Protein AF-A0A957EVE5-F1 (afdb_monomer_lite)

pLDDT: mean 90.74, std 6.93, range [56.88, 97.19]

Structure (mmCIF, N/CA/C/O backbone):
data_AF-A0A957EVE5-F1
#
_entry.id   AF-A0A957EVE5-F1
#
loop_
_atom_site.group_PDB
_atom_site.id
_atom_site.type_symbol
_atom_site.label_atom_id
_atom_site.label_alt_id
_atom_site.label_comp_id
_atom_site.label_asym_id
_atom_site.label_entity_id
_atom_site.label_seq_id
_atom_site.pdbx_PDB_ins_code
_atom_site.Cartn_x
_atom_site.Cartn_y
_atom_site.Cartn_z
_atom_site.occupancy
_atom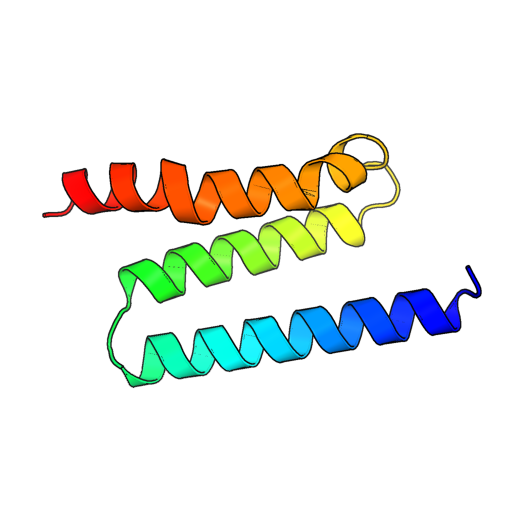_site.B_iso_or_equiv
_atom_site.auth_seq_id
_atom_site.auth_comp_id
_atom_site.auth_asym_id
_atom_site.auth_atom_id
_atom_site.pdbx_PDB_model_num
ATOM 1 N N . MET A 1 1 ? -20.215 1.561 13.974 1.00 56.88 1 MET A N 1
ATOM 2 C CA . MET A 1 1 ? -20.052 0.564 12.888 1.00 56.88 1 MET A CA 1
ATOM 3 C C . MET A 1 1 ? -20.182 -0.820 13.488 1.00 56.88 1 MET A C 1
ATOM 5 O O . MET A 1 1 ? -19.498 -1.092 14.469 1.00 56.88 1 MET A O 1
ATOM 9 N N . SER A 1 2 ? -21.058 -1.673 12.952 1.00 78.69 2 SER A N 1
ATOM 10 C CA . SER A 1 2 ? -21.109 -3.074 13.377 1.00 78.69 2 SER A CA 1
ATOM 11 C C . SER A 1 2 ? -19.767 -3.754 13.047 1.00 78.69 2 SER A C 1
ATOM 13 O O . SER A 1 2 ? -19.175 -3.460 12.002 1.00 78.69 2 SER A O 1
ATOM 15 N N . PRO A 1 3 ? -19.243 -4.633 13.919 1.00 77.38 3 PRO A N 1
ATOM 16 C CA . PRO A 1 3 ? -17.954 -5.298 13.700 1.00 77.38 3 PRO A CA 1
ATOM 17 C C . PRO A 1 3 ? -17.900 -6.069 12.369 1.00 77.38 3 PRO A C 1
ATOM 19 O O . PRO A 1 3 ? -16.849 -6.121 11.736 1.00 77.38 3 PRO A O 1
ATOM 22 N N . PHE A 1 4 ? -19.046 -6.566 11.894 1.00 82.19 4 PHE A N 1
ATOM 23 C CA . PHE A 1 4 ? -19.201 -7.228 10.597 1.00 82.19 4 PHE A CA 1
ATOM 24 C C . PHE A 1 4 ? -18.941 -6.305 9.401 1.00 82.19 4 PHE A C 1
ATOM 26 O O . PHE A 1 4 ? -18.216 -6.679 8.484 1.00 82.19 4 PHE A O 1
ATOM 33 N N . LEU A 1 5 ? -19.466 -5.075 9.421 1.00 82.94 5 LEU 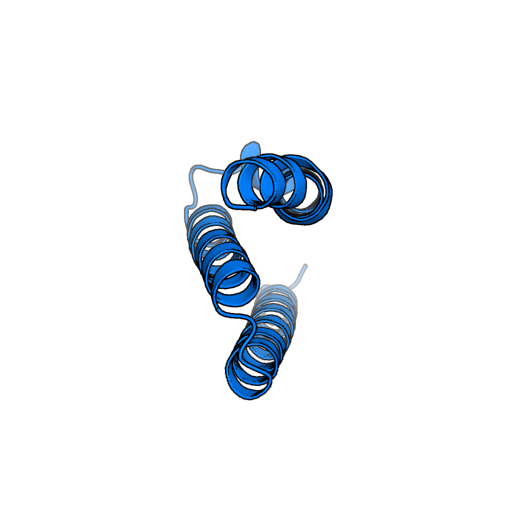A N 1
ATOM 34 C CA . LEU A 1 5 ? -19.300 -4.128 8.314 1.00 82.94 5 LEU A CA 1
ATOM 35 C C . LEU A 1 5 ? -17.832 -3.712 8.145 1.00 82.94 5 LEU A C 1
ATOM 37 O O . LEU A 1 5 ? -17.334 -3.580 7.031 1.00 82.94 5 LEU A O 1
ATOM 41 N N . ARG A 1 6 ? -17.117 -3.564 9.267 1.00 82.00 6 ARG A N 1
ATOM 42 C CA . ARG A 1 6 ? -15.675 -3.289 9.271 1.00 82.00 6 ARG A CA 1
ATOM 43 C C . ARG A 1 6 ? -14.878 -4.428 8.633 1.00 82.00 6 ARG A C 1
ATOM 45 O O . ARG A 1 6 ? -13.924 -4.158 7.911 1.00 82.00 6 ARG A O 1
ATOM 52 N N . LEU A 1 7 ? -15.258 -5.675 8.910 1.00 84.88 7 LEU A N 1
ATOM 53 C CA . LEU A 1 7 ? -14.578 -6.853 8.377 1.00 84.88 7 LEU A CA 1
ATOM 54 C C . LEU A 1 7 ? -14.793 -6.989 6.864 1.00 84.88 7 LEU A C 1
ATOM 56 O O . LEU A 1 7 ? -13.838 -7.229 6.134 1.00 84.88 7 LEU A O 1
ATOM 60 N N . ILE A 1 8 ? -16.024 -6.767 6.393 1.00 89.81 8 ILE A N 1
ATOM 61 C CA . ILE A 1 8 ? -16.361 -6.804 4.962 1.00 89.81 8 ILE A CA 1
ATOM 62 C C . ILE A 1 8 ? -15.579 -5.737 4.192 1.00 89.81 8 ILE A C 1
ATOM 64 O O . ILE A 1 8 ? -15.003 -6.039 3.152 1.00 89.81 8 ILE A O 1
ATOM 68 N N . LEU A 1 9 ? -15.517 -4.507 4.712 1.00 85.81 9 LEU A N 1
ATOM 69 C CA . LEU A 1 9 ? -14.759 -3.426 4.077 1.00 85.81 9 LEU A CA 1
ATOM 70 C C . LEU A 1 9 ? -13.262 -3.739 4.005 1.00 85.81 9 LEU A C 1
ATOM 72 O O . LEU A 1 9 ? -12.659 -3.519 2.962 1.00 85.81 9 LEU A O 1
ATOM 76 N N . LEU A 1 10 ? -12.679 -4.280 5.079 1.00 86.81 10 LEU A N 1
ATOM 77 C CA . LEU A 1 10 ? -11.281 -4.721 5.085 1.00 86.81 10 LEU A CA 1
ATOM 78 C C . LEU A 1 10 ? -11.026 -5.786 4.013 1.00 86.81 10 LEU A C 1
ATOM 80 O O . LEU A 1 10 ? -10.143 -5.612 3.181 1.00 86.81 10 LEU A O 1
ATOM 84 N N . LEU A 1 11 ? -11.852 -6.835 3.979 1.00 90.38 11 LEU A N 1
ATOM 85 C CA . LEU A 1 11 ? -11.713 -7.925 3.012 1.00 90.38 11 LEU A CA 1
ATOM 86 C C . LEU A 1 11 ? -11.871 -7.450 1.566 1.00 90.38 11 LEU A C 1
ATOM 88 O O . LEU A 1 11 ? -11.113 -7.876 0.697 1.00 90.38 11 LEU A O 1
ATOM 92 N N . ALA A 1 12 ? -12.830 -6.564 1.295 1.00 92.44 12 ALA A N 1
ATOM 93 C CA . ALA A 1 12 ? -13.023 -6.000 -0.037 1.00 92.44 12 ALA A CA 1
ATOM 94 C C . ALA A 1 12 ? -11.797 -5.190 -0.489 1.00 92.44 12 ALA A C 1
ATOM 96 O O . ALA A 1 12 ? -11.359 -5.309 -1.637 1.00 92.44 12 ALA A O 1
ATOM 97 N N . LEU A 1 13 ? -11.219 -4.400 0.419 1.00 89.56 13 LEU A N 1
ATOM 98 C CA . LEU A 1 13 ? -10.064 -3.550 0.137 1.00 89.56 13 LEU A CA 1
ATOM 99 C C . LEU A 1 13 ? -8.803 -4.390 -0.104 1.00 89.56 13 LEU A C 1
ATOM 101 O O . LEU A 1 13 ? -8.128 -4.192 -1.114 1.00 89.56 13 LEU A O 1
ATOM 105 N N . ASP A 1 14 ? -8.550 -5.388 0.747 1.00 91.94 14 ASP A N 1
ATOM 106 C CA . ASP A 1 14 ? -7.430 -6.321 0.580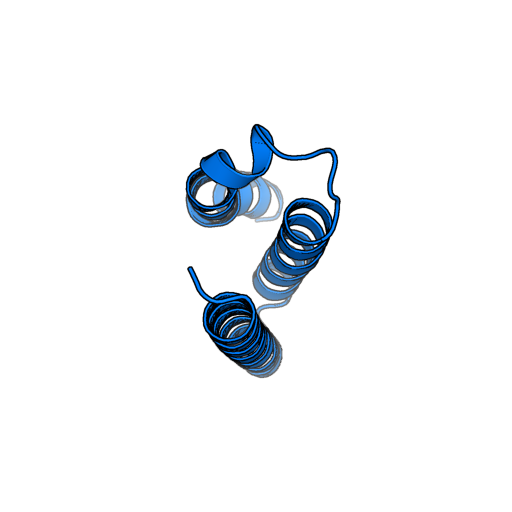 1.00 91.94 14 ASP A CA 1
ATOM 107 C C . ASP A 1 14 ? -7.565 -7.148 -0.701 1.00 91.94 14 ASP A C 1
ATOM 109 O O . ASP A 1 14 ? -6.606 -7.268 -1.459 1.00 91.94 14 ASP A O 1
ATOM 113 N N . THR A 1 15 ? -8.762 -7.660 -1.007 1.00 95.19 15 THR A N 1
ATOM 114 C CA . THR A 1 15 ? -8.996 -8.440 -2.236 1.00 95.19 15 THR A CA 1
ATOM 115 C C . THR A 1 15 ? -8.728 -7.596 -3.482 1.00 95.19 15 THR A C 1
ATOM 117 O O . THR A 1 15 ? -8.076 -8.056 -4.420 1.00 95.19 15 THR A O 1
ATOM 120 N N . THR A 1 16 ? -9.176 -6.337 -3.481 1.00 93.88 16 THR A N 1
ATOM 121 C CA . THR A 1 16 ? -8.945 -5.400 -4.592 1.00 93.88 16 THR A CA 1
ATOM 122 C C . THR A 1 16 ? -7.457 -5.099 -4.760 1.00 93.88 16 THR A C 1
ATOM 124 O O . THR A 1 16 ? -6.942 -5.106 -5.879 1.00 93.88 16 THR A O 1
ATOM 127 N N . ALA A 1 17 ? -6.743 -4.873 -3.658 1.00 93.75 17 ALA A N 1
ATOM 128 C CA . ALA A 1 17 ? -5.323 -4.555 -3.694 1.00 93.75 17 ALA A CA 1
ATOM 129 C C . ALA A 1 17 ? -4.456 -5.761 -4.102 1.00 93.75 17 ALA A C 1
ATOM 131 O O . ALA A 1 17 ? -3.523 -5.605 -4.890 1.00 93.75 17 ALA A O 1
ATOM 132 N N . VAL A 1 18 ? -4.800 -6.974 -3.659 1.00 96.06 18 VAL A N 1
ATOM 133 C CA . VAL A 1 18 ? -4.151 -8.217 -4.109 1.00 96.06 18 VAL A CA 1
ATOM 134 C C . VAL A 1 18 ? -4.413 -8.466 -5.596 1.00 96.06 18 VAL A C 1
ATOM 136 O O . VAL A 1 18 ? -3.485 -8.800 -6.332 1.00 96.06 18 VAL A O 1
ATOM 139 N N . TYR A 1 19 ? -5.643 -8.249 -6.072 1.00 96.81 19 TYR A N 1
ATOM 140 C CA . TYR A 1 19 ? -5.961 -8.347 -7.499 1.00 96.81 19 TYR A CA 1
ATOM 141 C C . TYR A 1 19 ? -5.136 -7.361 -8.340 1.00 96.81 19 TYR A C 1
ATOM 143 O O . TYR A 1 19 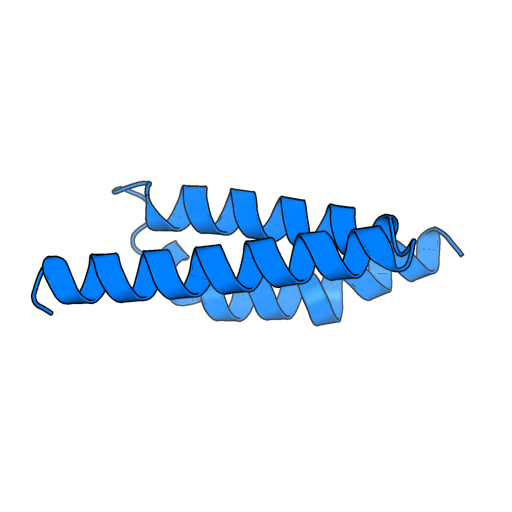? -4.564 -7.741 -9.366 1.00 96.81 19 TYR A O 1
ATOM 151 N N . PHE A 1 20 ? -5.022 -6.108 -7.887 1.00 94.75 20 PHE A N 1
ATOM 152 C CA . PHE A 1 20 ? -4.184 -5.104 -8.538 1.00 94.75 20 PHE A CA 1
ATOM 153 C C . PHE A 1 20 ? -2.711 -5.533 -8.572 1.00 94.75 20 PHE A C 1
ATOM 155 O O . PHE A 1 20 ? -2.090 -5.486 -9.633 1.00 94.75 20 PHE A O 1
ATOM 162 N N . LEU A 1 21 ? -2.174 -6.042 -7.459 1.00 96.50 21 LEU A N 1
ATOM 163 C CA . LEU A 1 21 ? -0.802 -6.544 -7.382 1.00 96.50 21 LEU A CA 1
ATOM 164 C C . LEU A 1 21 ? -0.535 -7.655 -8.412 1.00 96.50 21 LEU A C 1
ATOM 166 O O . LEU A 1 21 ? 0.444 -7.581 -9.154 1.00 96.50 21 LEU A O 1
ATOM 170 N N . ILE A 1 22 ? -1.428 -8.647 -8.508 1.00 97.19 22 ILE A N 1
ATOM 171 C CA . ILE A 1 22 ? -1.325 -9.736 -9.494 1.00 97.19 22 ILE A CA 1
ATOM 172 C C . ILE A 1 22 ? -1.316 -9.172 -10.919 1.00 97.19 22 ILE A C 1
ATOM 174 O O . ILE A 1 22 ? -0.526 -9.615 -11.756 1.00 97.19 22 ILE A O 1
ATOM 178 N N . ARG A 1 23 ? -2.154 -8.167 -11.206 1.00 97.06 23 ARG A N 1
ATOM 179 C CA . ARG A 1 23 ? -2.183 -7.530 -12.526 1.00 97.06 23 ARG A CA 1
ATOM 180 C C . ARG A 1 23 ? -0.892 -6.804 -12.863 1.00 97.06 23 ARG A C 1
ATOM 182 O O . ARG A 1 23 ? -0.359 -7.019 -13.949 1.00 97.06 23 ARG A O 1
ATOM 189 N N . VAL A 1 24 ? -0.365 -6.007 -11.942 1.00 96.19 24 VAL A N 1
ATOM 190 C CA . VAL A 1 24 ? 0.897 -5.279 -12.136 1.00 96.19 24 VAL A CA 1
ATOM 191 C C . VAL A 1 24 ? 2.057 -6.250 -12.387 1.00 96.19 24 VAL A C 1
ATOM 193 O O . VAL A 1 24 ? 2.847 -6.029 -13.304 1.00 96.19 24 VAL A O 1
ATOM 196 N N . ILE A 1 25 ? 2.107 -7.365 -11.650 1.00 96.81 25 ILE A N 1
ATOM 197 C CA . ILE A 1 25 ? 3.089 -8.436 -11.872 1.00 96.81 25 ILE A CA 1
ATOM 198 C C . ILE A 1 25 ? 2.907 -9.063 -13.260 1.00 96.81 25 ILE A C 1
ATOM 200 O O . ILE A 1 25 ? 3.887 -9.233 -13.979 1.00 96.81 25 ILE A O 1
ATOM 204 N N . SER A 1 26 ? 1.668 -9.354 -13.675 1.00 96.19 26 SER A N 1
ATOM 205 C CA . SER A 1 26 ? 1.391 -9.959 -14.987 1.00 96.19 26 SER A CA 1
ATOM 206 C C . SER A 1 26 ? 1.810 -9.084 -16.173 1.00 96.19 26 SER A C 1
ATOM 208 O O . SER A 1 26 ? 2.117 -9.607 -17.239 1.00 96.19 26 SER A O 1
ATOM 210 N N . PHE A 1 27 ? 1.861 -7.763 -15.984 1.00 95.62 27 PHE A N 1
ATOM 211 C CA . PHE A 1 27 ? 2.338 -6.814 -16.989 1.00 95.62 27 PHE A CA 1
ATOM 212 C C . PHE A 1 27 ? 3.859 -6.578 -16.943 1.00 95.62 27 PHE A C 1
ATOM 214 O O . PHE A 1 27 ? 4.377 -5.816 -17.752 1.00 95.62 27 PHE A O 1
ATOM 221 N N . GLY A 1 28 ? 4.585 -7.220 -16.020 1.00 93.50 28 GLY A N 1
ATOM 222 C CA . GLY A 1 28 ? 6.042 -7.098 -15.898 1.00 93.50 28 GLY A CA 1
ATOM 223 C C . GLY A 1 28 ? 6.525 -5.834 -15.179 1.00 93.50 28 GLY A C 1
ATOM 224 O O . GLY A 1 28 ? 7.724 -5.565 -15.148 1.00 93.50 28 GLY A O 1
ATOM 225 N N . TYR A 1 29 ? 5.628 -5.055 -14.564 1.00 93.38 29 TYR A N 1
ATOM 226 C CA . TYR A 1 29 ? 5.979 -3.830 -13.836 1.00 93.38 29 TYR A CA 1
ATOM 227 C C . TYR A 1 29 ? 6.480 -4.136 -12.414 1.00 93.38 29 TYR A C 1
ATOM 229 O O . TYR A 1 29 ? 5.849 -3.783 -11.415 1.00 93.38 29 TYR A O 1
ATOM 237 N N . TYR A 1 30 ? 7.633 -4.796 -12.307 1.00 92.00 30 TYR A N 1
ATOM 238 C CA . TYR A 1 30 ? 8.177 -5.256 -11.025 1.00 92.00 30 TYR A CA 1
ATOM 239 C C . TYR A 1 30 ? 8.427 -4.145 -9.984 1.00 92.00 30 TYR A C 1
ATOM 241 O O . TYR A 1 30 ? 8.082 -4.368 -8.821 1.00 92.00 30 TYR A O 1
ATOM 249 N N . PRO A 1 31 ? 8.938 -2.942 -10.334 1.00 92.75 31 PRO A N 1
ATOM 250 C CA . PRO A 1 31 ? 9.131 -1.872 -9.348 1.00 92.75 31 PRO A CA 1
ATOM 251 C C . PRO A 1 31 ? 7.815 -1.389 -8.722 1.00 92.75 31 PRO A C 1
ATOM 253 O O . PRO A 1 31 ? 7.721 -1.223 -7.504 1.00 92.75 31 PRO A O 1
ATOM 256 N N . LEU A 1 32 ? 6.769 -1.225 -9.539 1.00 93.62 32 LEU A N 1
ATOM 257 C CA . LEU A 1 32 ? 5.441 -0.830 -9.069 1.00 93.62 32 LEU A CA 1
ATOM 258 C C . LEU A 1 32 ? 4.793 -1.936 -8.230 1.00 93.62 32 LEU A C 1
ATOM 260 O O . LEU A 1 32 ? 4.147 -1.646 -7.221 1.00 93.62 32 LEU A O 1
ATOM 264 N N . ALA A 1 33 ? 4.985 -3.201 -8.616 1.00 95.75 33 ALA A N 1
ATOM 265 C CA . ALA A 1 33 ? 4.510 -4.342 -7.844 1.00 95.75 33 ALA A CA 1
ATOM 266 C C . ALA A 1 33 ? 5.160 -4.374 -6.455 1.00 95.75 33 ALA A C 1
ATOM 268 O O . ALA A 1 33 ? 4.458 -4.490 -5.453 1.00 95.75 33 ALA A O 1
ATOM 269 N N . ALA A 1 34 ? 6.482 -4.196 -6.379 1.00 94.88 34 ALA A N 1
ATOM 270 C CA . ALA A 1 34 ? 7.206 -4.146 -5.112 1.00 94.88 34 ALA A CA 1
ATOM 271 C C . ALA A 1 34 ? 6.703 -3.003 -4.216 1.00 94.88 34 ALA A C 1
ATOM 273 O O . ALA A 1 34 ? 6.391 -3.230 -3.047 1.00 94.88 34 ALA A O 1
ATOM 274 N N . ALA A 1 35 ? 6.545 -1.796 -4.768 1.00 95.12 35 ALA A N 1
ATOM 275 C CA . ALA A 1 35 ? 6.032 -0.649 -4.022 1.00 95.12 35 ALA A CA 1
ATOM 276 C C . ALA A 1 35 ? 4.606 -0.893 -3.498 1.00 95.12 35 ALA A C 1
ATOM 278 O O . ALA A 1 35 ? 4.323 -0.669 -2.320 1.00 95.12 35 ALA A O 1
ATOM 279 N N . THR A 1 36 ? 3.724 -1.412 -4.352 1.00 95.12 36 THR A N 1
ATOM 280 C CA . THR A 1 36 ? 2.338 -1.747 -3.997 1.00 95.12 36 THR A CA 1
ATOM 281 C C . THR A 1 36 ? 2.286 -2.807 -2.895 1.00 95.12 36 THR A C 1
ATOM 283 O O . THR A 1 36 ? 1.524 -2.669 -1.940 1.00 95.12 36 THR A O 1
ATOM 286 N N . PHE A 1 37 ? 3.119 -3.848 -2.991 1.00 96.38 37 PHE A N 1
ATOM 287 C CA . PHE A 1 37 ? 3.210 -4.905 -1.986 1.00 96.38 37 PHE A CA 1
ATOM 288 C C . PHE A 1 37 ? 3.664 -4.363 -0.625 1.00 96.38 37 PHE A C 1
ATOM 290 O O . PHE A 1 37 ? 3.051 -4.675 0.396 1.00 96.38 37 PHE A O 1
ATOM 297 N N . ILE A 1 38 ? 4.688 -3.503 -0.606 1.00 96.56 38 ILE A N 1
ATOM 298 C CA . ILE A 1 38 ? 5.168 -2.852 0.622 1.00 96.56 38 ILE A CA 1
ATOM 299 C C . ILE A 1 38 ? 4.041 -2.042 1.267 1.00 96.56 38 ILE A C 1
ATOM 301 O O . ILE A 1 38 ? 3.787 -2.184 2.464 1.00 96.56 38 ILE A O 1
ATOM 305 N N . VAL A 1 39 ? 3.330 -1.230 0.480 1.00 95.50 39 VAL A N 1
ATOM 306 C CA . VAL A 1 39 ? 2.197 -0.441 0.978 1.00 95.50 39 VAL A CA 1
ATOM 307 C C . VAL A 1 39 ? 1.103 -1.346 1.544 1.00 95.50 39 VAL A C 1
ATOM 309 O O . VAL A 1 39 ? 0.638 -1.100 2.655 1.00 95.50 39 VAL A O 1
ATOM 312 N N . LEU A 1 40 ? 0.736 -2.422 0.845 1.00 95.06 40 LEU A N 1
ATOM 313 C CA . LEU A 1 40 ? -0.276 -3.380 1.300 1.00 95.06 40 LEU A CA 1
ATOM 314 C C . LEU A 1 40 ? 0.067 -3.979 2.674 1.00 95.06 40 LEU A C 1
ATOM 316 O O . LEU A 1 40 ? -0.784 -4.014 3.568 1.00 95.06 40 LEU A O 1
ATOM 320 N N . VAL A 1 41 ? 1.319 -4.406 2.860 1.00 95.31 41 VAL A N 1
ATOM 321 C CA . VAL A 1 41 ? 1.808 -4.969 4.127 1.00 95.31 41 VAL A CA 1
ATOM 322 C C . VAL A 1 41 ? 1.760 -3.923 5.243 1.00 95.31 41 VAL A C 1
ATOM 324 O O . VAL A 1 41 ? 1.222 -4.192 6.318 1.00 95.31 41 VAL A O 1
ATOM 327 N N . VAL A 1 42 ? 2.269 -2.713 4.992 1.00 94.12 42 VAL A N 1
ATOM 328 C CA . VAL A 1 42 ? 2.293 -1.623 5.982 1.00 94.12 42 VAL A CA 1
ATOM 329 C C . VAL A 1 42 ? 0.878 -1.228 6.411 1.00 94.12 42 VAL A C 1
ATOM 331 O O . VAL A 1 42 ? 0.610 -1.088 7.606 1.00 94.12 42 VAL A O 1
ATOM 334 N N . VAL A 1 43 ? -0.049 -1.096 5.460 1.00 93.56 43 VAL A N 1
ATOM 335 C CA . VAL A 1 43 ? -1.454 -0.769 5.737 1.00 93.56 43 VAL A CA 1
ATOM 336 C C . VAL A 1 43 ? -2.102 -1.846 6.602 1.00 93.56 43 VAL A C 1
ATOM 338 O O . VAL A 1 43 ? -2.721 -1.514 7.615 1.00 93.56 43 VAL A O 1
ATOM 341 N N . ASN A 1 44 ? -1.910 -3.125 6.267 1.00 92.50 44 ASN A N 1
ATOM 342 C CA . ASN A 1 44 ? -2.420 -4.229 7.0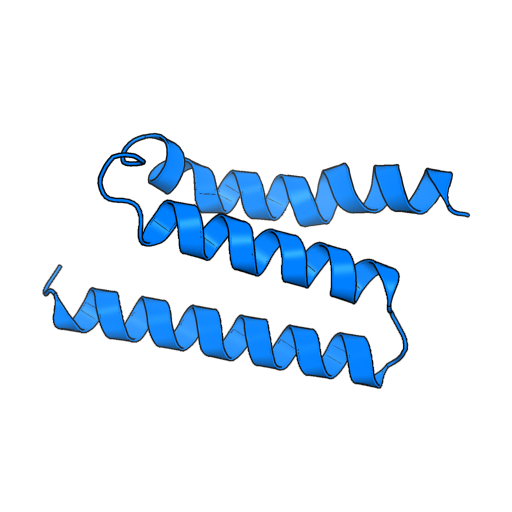78 1.00 92.50 44 ASN A CA 1
ATOM 343 C C . ASN A 1 44 ? -1.869 -4.178 8.507 1.00 92.50 44 ASN A C 1
ATOM 345 O O . ASN A 1 44 ? -2.638 -4.229 9.468 1.00 92.50 44 ASN A O 1
ATOM 349 N N . ILE A 1 45 ? -0.559 -3.974 8.673 1.00 92.69 45 ILE A N 1
ATOM 350 C CA . ILE A 1 45 ? 0.062 -3.829 9.996 1.00 92.69 45 ILE A CA 1
ATOM 351 C C . ILE A 1 45 ? -0.606 -2.694 10.790 1.00 92.69 45 ILE A C 1
ATOM 353 O O . ILE A 1 45 ? -1.017 -2.908 11.931 1.00 92.69 45 ILE A O 1
ATOM 357 N N . ILE A 1 46 ? -0.799 -1.511 10.198 1.00 91.56 46 ILE A N 1
ATOM 358 C CA . ILE A 1 46 ? -1.430 -0.359 10.869 1.00 91.56 46 ILE A CA 1
ATOM 359 C C . ILE A 1 46 ? -2.895 -0.650 11.251 1.00 91.56 46 ILE A C 1
ATOM 361 O O . ILE A 1 46 ? -3.352 -0.318 12.356 1.00 91.56 46 ILE A O 1
ATOM 365 N N . LEU A 1 47 ? -3.658 -1.272 10.351 1.00 87.69 47 LEU A N 1
ATOM 366 C CA . LEU A 1 47 ? -5.082 -1.540 10.559 1.00 87.69 47 LEU A CA 1
ATOM 367 C C . LEU A 1 47 ? -5.329 -2.660 11.578 1.00 87.69 47 LEU A C 1
ATOM 369 O O . LEU A 1 47 ? -6.287 -2.568 12.356 1.00 87.69 47 LEU A O 1
ATOM 373 N N . LEU A 1 48 ? -4.456 -3.670 11.641 1.00 87.00 48 LEU A N 1
ATOM 374 C CA . LEU A 1 48 ? -4.545 -4.768 12.607 1.00 87.00 48 LEU A CA 1
ATOM 375 C C . LEU A 1 48 ? -4.006 -4.361 13.989 1.00 87.00 48 LEU A C 1
ATOM 377 O O . LEU A 1 48 ? -4.577 -4.739 15.017 1.00 87.00 48 LEU A O 1
ATOM 381 N N . HIS A 1 49 ? -2.961 -3.530 14.054 1.00 88.06 49 HIS A N 1
ATOM 382 C CA . HIS A 1 49 ? -2.303 -3.197 15.318 1.00 88.06 49 HIS A CA 1
ATOM 383 C C . HIS A 1 49 ? -3.146 -2.243 16.183 1.00 88.06 49 HIS A C 1
ATOM 385 O O . HIS A 1 49 ? -3.339 -1.075 15.843 1.00 88.06 49 HIS A O 1
ATOM 391 N N . ARG A 1 50 ? -3.666 -2.721 17.328 1.00 77.69 50 ARG A N 1
ATOM 392 C CA . ARG A 1 50 ? -4.621 -1.971 18.183 1.00 77.69 50 ARG A CA 1
ATOM 393 C C . ARG A 1 50 ? -4.081 -0.635 18.708 1.00 77.69 50 ARG A C 1
ATOM 395 O O . ARG A 1 50 ? -4.870 0.284 18.900 1.00 77.69 50 ARG A O 1
ATOM 402 N N . LYS A 1 51 ? -2.763 -0.520 18.911 1.00 80.62 51 LYS A N 1
ATOM 403 C CA . LYS A 1 51 ? -2.105 0.690 19.436 1.00 80.62 51 LYS A CA 1
ATOM 404 C C . LYS A 1 51 ? -1.870 1.781 18.380 1.00 80.62 51 LYS A C 1
ATOM 406 O O . LYS A 1 51 ? -1.566 2.908 18.742 1.00 80.62 51 LYS A O 1
ATOM 411 N N . ALA A 1 52 ? -2.066 1.492 17.091 1.00 79.44 52 ALA A N 1
ATOM 412 C CA . ALA A 1 52 ? -1.827 2.439 15.998 1.00 79.44 52 ALA A CA 1
ATOM 413 C C . ALA A 1 52 ? -3.010 3.400 15.739 1.00 79.44 52 ALA A C 1
ATOM 415 O O . ALA A 1 52 ? -3.209 3.855 14.614 1.00 79.44 52 ALA A O 1
ATOM 416 N N . TYR A 1 53 ? -3.821 3.706 16.761 1.00 77.50 53 TYR A N 1
ATOM 417 C CA . TYR A 1 53 ? -5.058 4.487 16.612 1.00 77.50 53 TYR A CA 1
ATOM 418 C C . TYR A 1 53 ? -4.869 5.851 15.915 1.00 77.50 53 TYR A C 1
ATOM 420 O O . TYR A 1 53 ? -5.691 6.162 15.057 1.00 77.50 53 TYR A O 1
ATOM 428 N N . PRO A 1 54 ? -3.797 6.630 16.182 1.00 85.38 54 PRO A N 1
ATOM 429 C CA . PRO A 1 54 ? -3.549 7.889 15.472 1.00 85.38 54 PRO A CA 1
ATOM 430 C C . PRO A 1 54 ? -3.204 7.674 13.991 1.00 85.38 54 PRO A C 1
ATOM 432 O O . PRO A 1 54 ? -3.753 8.336 13.115 1.00 85.38 54 PRO A O 1
ATOM 435 N N . ILE A 1 55 ? -2.341 6.695 13.701 1.00 89.50 55 ILE A N 1
ATOM 436 C CA . ILE A 1 55 ? -1.821 6.433 12.350 1.00 89.50 55 ILE A CA 1
ATOM 437 C C . ILE A 1 55 ? -2.923 5.900 11.425 1.00 89.50 55 ILE A C 1
ATOM 439 O O . ILE A 1 55 ? -2.913 6.186 10.232 1.00 89.50 55 ILE A O 1
ATOM 443 N N . ARG A 1 56 ? -3.922 5.183 11.957 1.00 87.81 56 ARG A N 1
ATOM 444 C CA . ARG A 1 56 ? -5.059 4.665 11.172 1.00 87.81 56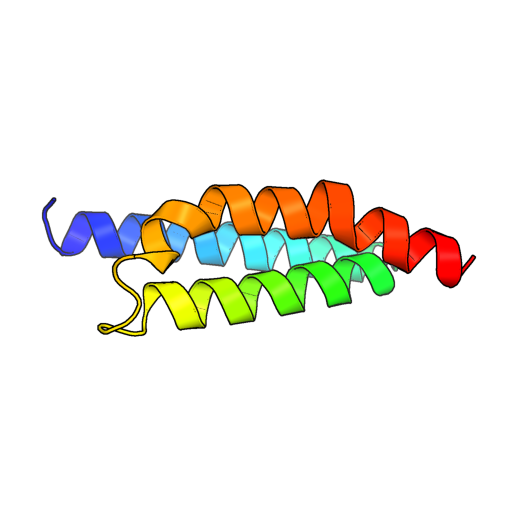 ARG A CA 1
ATOM 445 C C . ARG A 1 56 ? -5.809 5.747 10.396 1.00 87.81 56 ARG A C 1
ATOM 447 O O . ARG A 1 56 ? -6.236 5.485 9.278 1.00 87.81 56 ARG A O 1
ATOM 454 N N . TRP A 1 57 ? -5.929 6.951 10.953 1.00 89.56 57 TRP A N 1
ATOM 455 C CA . TRP A 1 57 ? -6.573 8.084 10.278 1.00 89.56 57 TRP A CA 1
ATOM 456 C C . TRP A 1 57 ? -5.718 8.662 9.149 1.00 89.56 57 TRP A C 1
ATOM 458 O O . TRP A 1 57 ? -6.247 9.241 8.206 1.00 89.56 57 TRP A O 1
ATOM 468 N N . MET A 1 58 ? -4.402 8.458 9.217 1.00 93.56 58 MET A N 1
ATOM 469 C CA . MET A 1 58 ? -3.449 8.910 8.208 1.00 93.56 58 MET A CA 1
ATOM 470 C C . MET A 1 58 ? -3.250 7.893 7.084 1.00 93.56 58 MET A C 1
ATOM 472 O O . MET A 1 58 ? -2.650 8.248 6.077 1.00 93.56 58 MET A O 1
ATOM 476 N N . VAL A 1 59 ? -3.746 6.656 7.214 1.00 92.12 59 VAL A N 1
ATOM 477 C CA . VAL A 1 59 ? -3.505 5.564 6.249 1.00 92.12 59 VAL A CA 1
ATOM 478 C C . VAL A 1 59 ? -3.819 5.981 4.818 1.00 92.12 59 VAL A C 1
ATOM 480 O O . VAL A 1 59 ? -3.003 5.746 3.936 1.00 92.12 59 VAL A O 1
ATOM 483 N N . VAL A 1 60 ? -4.953 6.647 4.584 1.00 92.44 60 VAL A N 1
ATOM 484 C CA . VAL A 1 60 ? -5.330 7.104 3.237 1.00 92.44 60 VAL A CA 1
ATOM 485 C C . VAL A 1 60 ? -4.280 8.068 2.678 1.00 92.44 60 VAL A C 1
ATOM 487 O O . VAL A 1 60 ? -3.804 7.881 1.562 1.00 92.44 60 VAL A O 1
ATOM 490 N N . GLY A 1 61 ? -3.859 9.054 3.474 1.00 94.56 61 GLY A N 1
ATOM 491 C CA . GLY A 1 61 ? -2.816 10.003 3.084 1.00 94.56 61 GLY A CA 1
ATOM 492 C C . GLY A 1 61 ? -1.451 9.341 2.890 1.00 94.56 61 GLY A C 1
ATOM 493 O O . GLY A 1 61 ? -0.766 9.638 1.921 1.00 94.56 61 GLY A O 1
ATOM 494 N N . LEU A 1 62 ? -1.080 8.399 3.760 1.00 94.50 62 LEU A N 1
ATOM 495 C CA . LEU A 1 62 ? 0.178 7.655 3.675 1.00 94.50 62 LEU A CA 1
ATOM 496 C C . LEU A 1 62 ? 0.239 6.781 2.420 1.00 94.50 62 LEU A C 1
ATOM 498 O O . LEU A 1 62 ? 1.279 6.728 1.774 1.00 94.50 62 LEU A O 1
ATOM 502 N N . VAL A 1 63 ? -0.869 6.138 2.045 1.00 95.00 63 VAL A N 1
ATOM 503 C CA . VAL A 1 63 ? -0.970 5.359 0.802 1.00 95.00 63 VAL A CA 1
ATOM 504 C C . VAL A 1 63 ? -0.815 6.269 -0.414 1.00 95.00 63 VAL A C 1
ATOM 506 O O . VAL A 1 63 ? -0.011 5.971 -1.296 1.00 95.00 63 VAL A O 1
ATOM 509 N N . LEU A 1 64 ? -1.539 7.393 -0.453 1.00 95.62 64 LEU A N 1
ATOM 510 C CA . LEU A 1 64 ? -1.451 8.345 -1.563 1.00 95.62 64 LEU A CA 1
ATOM 511 C C . LEU A 1 64 ? -0.048 8.950 -1.679 1.00 95.62 64 LEU A C 1
ATOM 513 O O . LEU A 1 64 ? 0.514 8.991 -2.770 1.00 95.62 64 LEU A O 1
ATOM 517 N N . MET A 1 65 ? 0.553 9.344 -0.557 1.00 96.44 65 MET A N 1
ATOM 518 C CA . MET A 1 65 ? 1.928 9.834 -0.506 1.00 96.44 65 MET A CA 1
ATOM 519 C C . MET A 1 65 ? 2.915 8.765 -0.986 1.00 96.44 65 MET A C 1
ATOM 521 O O . MET A 1 65 ? 3.786 9.058 -1.802 1.00 96.44 65 MET A O 1
ATOM 525 N N . ALA A 1 66 ? 2.780 7.519 -0.526 1.00 95.94 66 ALA A N 1
ATOM 526 C CA . ALA A 1 66 ? 3.668 6.434 -0.924 1.00 95.94 66 ALA A CA 1
ATOM 527 C C . ALA A 1 66 ? 3.596 6.143 -2.429 1.00 95.94 66 ALA A C 1
ATOM 529 O O . ALA A 1 66 ? 4.634 5.990 -3.067 1.00 95.94 66 ALA A O 1
ATOM 530 N N . MET A 1 67 ? 2.392 6.099 -3.006 1.00 95.12 67 MET A N 1
ATOM 531 C CA . MET A 1 67 ? 2.188 5.706 -4.406 1.00 95.12 67 MET A CA 1
ATOM 532 C C . MET A 1 67 ? 2.389 6.842 -5.410 1.00 95.12 67 MET A C 1
ATOM 534 O O . MET A 1 67 ? 2.901 6.596 -6.498 1.00 95.12 67 MET A O 1
ATOM 538 N N . PHE A 1 68 ? 2.019 8.076 -5.064 1.00 95.25 68 PHE A N 1
ATOM 539 C CA . PHE A 1 68 ? 2.044 9.201 -6.007 1.00 95.25 68 PHE A CA 1
ATOM 540 C C . PHE A 1 68 ? 3.163 10.210 -5.746 1.00 95.25 68 PHE A C 1
ATOM 542 O O . PHE A 1 68 ? 3.433 11.042 -6.606 1.00 95.25 68 PHE A O 1
ATOM 549 N N . THR A 1 69 ? 3.831 10.150 -4.593 1.00 95.56 69 THR A N 1
ATOM 550 C CA . THR A 1 69 ? 4.952 11.047 -4.274 1.00 95.56 69 THR A CA 1
ATOM 551 C C . THR A 1 69 ? 6.246 10.270 -4.070 1.00 95.56 69 THR A C 1
ATOM 553 O O . THR A 1 69 ? 7.209 10.504 -4.790 1.00 95.56 69 THR A O 1
ATOM 556 N N . ILE A 1 70 ? 6.281 9.309 -3.143 1.00 94.94 70 ILE A N 1
ATOM 557 C CA . ILE A 1 70 ? 7.512 8.575 -2.811 1.00 94.94 70 ILE A CA 1
ATOM 558 C C . ILE A 1 70 ? 7.913 7.625 -3.944 1.00 94.94 70 ILE A C 1
ATOM 560 O O . ILE A 1 70 ? 9.069 7.638 -4.361 1.00 94.94 70 ILE A O 1
ATOM 564 N N . TYR A 1 71 ? 6.982 6.814 -4.457 1.00 94.44 71 TYR A N 1
ATOM 565 C CA . TYR A 1 71 ? 7.279 5.850 -5.518 1.00 94.44 71 TYR A CA 1
ATOM 566 C C . TYR A 1 71 ? 7.887 6.513 -6.765 1.00 94.44 71 TYR A C 1
ATOM 568 O O . TYR A 1 71 ? 8.951 6.058 -7.177 1.00 94.44 71 TYR A O 1
ATOM 576 N N . PRO A 1 72 ? 7.318 7.597 -7.334 1.00 94.44 72 PRO A N 1
ATOM 577 C CA . PRO A 1 72 ? 7.923 8.264 -8.485 1.00 94.44 72 PRO A CA 1
ATOM 578 C C . PRO A 1 72 ? 9.328 8.801 -8.204 1.00 94.44 72 PRO A C 1
ATOM 580 O O . PRO A 1 72 ? 10.204 8.624 -9.040 1.00 94.44 72 PRO A O 1
ATOM 583 N N . ILE A 1 73 ? 9.572 9.384 -7.022 1.00 94.69 73 ILE A N 1
ATOM 584 C CA . ILE A 1 73 ? 10.905 9.879 -6.636 1.00 94.69 73 ILE A CA 1
ATOM 585 C C . ILE A 1 73 ? 11.919 8.729 -6.631 1.00 94.69 73 ILE A C 1
ATOM 587 O O . ILE A 1 73 ? 12.985 8.837 -7.234 1.00 94.69 73 ILE A O 1
ATOM 591 N N . LEU A 1 74 ? 11.580 7.605 -5.995 1.00 92.25 74 LEU A N 1
ATOM 592 C CA . LEU A 1 74 ? 12.454 6.429 -5.974 1.00 92.25 74 LEU A CA 1
ATOM 593 C C . LEU A 1 74 ? 12.639 5.830 -7.371 1.00 92.25 74 LEU A C 1
ATOM 595 O O . LEU A 1 74 ? 13.741 5.422 -7.727 1.00 92.25 74 LEU A O 1
ATOM 599 N N . PHE A 1 75 ? 11.579 5.809 -8.176 1.00 90.50 75 PHE A N 1
ATOM 600 C CA . PHE A 1 75 ? 11.616 5.300 -9.541 1.00 90.50 75 PHE A CA 1
ATOM 601 C C . PHE A 1 75 ? 12.538 6.137 -10.436 1.00 90.50 75 PHE A C 1
ATOM 603 O O . PHE A 1 75 ? 13.305 5.569 -11.204 1.00 90.50 75 PHE A O 1
ATOM 610 N N . THR A 1 76 ? 12.544 7.466 -10.287 1.00 92.75 76 THR A N 1
ATOM 611 C CA . THR A 1 76 ? 13.448 8.353 -11.042 1.00 92.75 76 THR A CA 1
ATOM 612 C C . THR A 1 76 ? 14.924 8.216 -10.674 1.00 92.75 76 THR A C 1
ATOM 614 O O . THR A 1 76 ? 15.760 8.660 -11.443 1.00 92.75 76 THR A O 1
ATOM 617 N N . ILE A 1 77 ? 15.260 7.624 -9.523 1.00 90.69 77 ILE A N 1
ATOM 618 C CA . ILE A 1 77 ? 16.657 7.319 -9.160 1.00 90.69 77 ILE A CA 1
ATOM 619 C C . ILE A 1 77 ? 17.133 6.039 -9.861 1.00 90.69 77 ILE A C 1
ATOM 621 O O . ILE A 1 77 ? 18.326 5.849 -10.079 1.00 90.69 77 ILE A O 1
ATOM 625 N N . TRP A 1 78 ? 16.202 5.130 -10.151 1.00 74.44 78 TRP A N 1
ATOM 626 C CA . TRP A 1 78 ? 16.495 3.836 -10.759 1.00 74.44 78 TRP A CA 1
ATOM 627 C C . TRP A 1 78 ? 16.629 3.902 -12.288 1.00 74.44 78 TRP A C 1
ATOM 629 O O . TRP A 1 78 ? 17.295 3.045 -12.869 1.00 74.44 78 TRP A O 1
ATOM 639 N N . VAL A 1 79 ? 15.987 4.895 -12.912 1.00 75.75 79 VAL A N 1
ATOM 640 C CA . VAL A 1 79 ? 16.064 5.215 -14.350 1.00 75.75 79 VAL A CA 1
ATOM 641 C C . VAL A 1 79 ? 17.290 6.070 -14.639 1.00 75.75 79 VAL A C 1
ATOM 643 O O . VAL A 1 79 ? 17.982 5.754 -15.631 1.00 75.75 79 VAL A O 1
#

Foldseek 3Di:
DPPVVVVVVVVVVLVVLVVVLVVCVVVVVVLLSVLSVVLSVVLCCLVPDPVNVVCPVCSVVVSCCSNPPVSVVVVVVVD

Sequence (79 aa):
MSPFLRLILLLALDTTAVYFLIRVISFGYYPLAAATFIVLVVVNIILLHRKAYPIRWMVVGLVLMAMFTIYPILFTIWV

Secondary structure (DSSP, 8-state):
--HHHHHHHHHHHHHHHHHHHHHHHHTT-HHHHHHHHHHHHHHHHHHH-TT-HHHHHHHHHHHHHIIIIIHHHHHHHH-

Radius of gyration: 14.07 Å; chains: 1; bounding box: 38×21×36 Å